Protein AF-A0A443S4Z0-F1 (afdb_monomer_lite)

Sequence (75 aa):
LPYETIFGGVCGLTEKQFREANGYSNTYLGWGGEDDDFYERVKFSKMKIFRKTLKIARYASLKHVKNTKQRNHAK

InterPro domains:
  IPR003859 Beta-1,4-galactosyltransferase [PR02050] (1-22)
  IPR003859 Beta-1,4-galactosyltransferase [PR02050] (23-41)
  IPR003859 Beta-1,4-galactosyltransferase [PTHR19300] (1-72)
  IPR027791 Galactosyltransferase, C-terminal [PF02709] (1-64)
  IPR029044 Nucleotide-diphospho-sugar transferases [G3DSA:3.90.550.10] (1-75)
  IPR029044 Nucleotide-diphospho-sugar transferases [SSF53448] (2-70)

Secondary structure (DSSP, 8-state):
--STT---S-----HHHHHHTT-S-TT--SSSSHHHHHHHHHHHTTPPP----TTT----PPPP----S------

Foldseek 3Di:
DVDDLQQPDDDDDDPVLCVLLVHWDPPDDDDDDGRSSSSVSSVVSVHDDDDDDCVPDDDDDDDDDPPPPPPPPDD

Structure (mmCIF, N/CA/C/O backbone):
data_AF-A0A443S4Z0-F1
#
_entry.id   AF-A0A443S4Z0-F1
#
loop_
_atom_site.group_PDB
_atom_site.id
_atom_site.type_symbol
_atom_site.label_atom_id
_atom_site.label_alt_id
_atom_site.label_comp_id
_atom_site.label_asym_id
_atom_site.label_entity_id
_atom_site.label_seq_id
_atom_site.pdbx_PDB_ins_code
_atom_site.Cartn_x
_atom_site.Cartn_y
_atom_site.Cartn_z
_atom_site.occupancy
_atom_site.B_iso_or_equiv
_atom_site.auth_seq_id
_atom_site.auth_comp_id
_atom_site.auth_asym_id
_atom_site.auth_atom_id
_atom_site.pdbx_PDB_model_num
ATOM 1 N N . LEU A 1 1 ? -7.569 10.491 -8.184 1.00 72.62 1 LEU A N 1
ATOM 2 C CA . LEU A 1 1 ? -6.693 9.304 -8.304 1.00 72.62 1 LEU A CA 1
ATOM 3 C C . LEU A 1 1 ? -7.014 8.625 -9.629 1.00 72.62 1 LEU A C 1
ATOM 5 O O . LEU A 1 1 ? -8.142 8.806 -10.071 1.00 72.62 1 LEU A O 1
ATOM 9 N N . PRO A 1 2 ? -6.068 7.913 -10.265 1.00 79.88 2 PRO A N 1
ATOM 10 C CA . PRO A 1 2 ? -6.299 7.249 -11.552 1.00 79.88 2 PRO A CA 1
ATOM 11 C C . PRO A 1 2 ? -7.449 6.229 -11.519 1.00 79.88 2 PRO A C 1
ATOM 13 O O . PRO A 1 2 ? -8.175 6.109 -12.496 1.00 79.88 2 PRO A O 1
ATOM 16 N N . TYR A 1 3 ? -7.637 5.549 -10.383 1.00 85.75 3 TYR A N 1
ATOM 17 C CA . TYR A 1 3 ? -8.776 4.675 -10.080 1.00 85.75 3 TYR A CA 1
ATOM 18 C C . TYR A 1 3 ? -8.959 4.551 -8.552 1.00 85.75 3 TYR A C 1
ATOM 20 O O . TYR A 1 3 ? -8.099 4.993 -7.786 1.00 85.75 3 TYR A O 1
ATOM 28 N N . GLU A 1 4 ? -10.096 4.023 -8.089 1.00 85.44 4 GLU A N 1
ATOM 29 C CA . GLU A 1 4 ? -10.492 4.042 -6.664 1.00 85.44 4 GLU A CA 1
ATOM 30 C C . GLU A 1 4 ? -9.693 3.080 -5.773 1.00 85.44 4 GLU A C 1
ATOM 32 O O . GLU A 1 4 ? -9.419 3.371 -4.600 1.00 85.44 4 GLU A O 1
ATOM 37 N N . THR A 1 5 ? -9.300 1.936 -6.327 1.00 89.31 5 THR A N 1
ATOM 38 C CA . THR A 1 5 ? -8.576 0.882 -5.608 1.00 89.31 5 THR A CA 1
ATOM 39 C C . THR A 1 5 ? -7.062 1.070 -5.633 1.00 89.31 5 THR A C 1
ATOM 41 O O . THR A 1 5 ? -6.367 0.339 -4.943 1.00 89.31 5 THR A O 1
ATOM 44 N N . ILE A 1 6 ? -6.544 2.101 -6.315 1.00 90.25 6 ILE A N 1
ATOM 45 C CA . ILE A 1 6 ? -5.099 2.307 -6.475 1.00 90.25 6 ILE A CA 1
ATOM 46 C C . ILE A 1 6 ? -4.358 2.298 -5.137 1.00 90.25 6 ILE A C 1
ATOM 48 O O . ILE A 1 6 ? -4.647 3.094 -4.233 1.00 90.25 6 ILE A O 1
ATOM 52 N N . PHE A 1 7 ? -3.396 1.392 -5.014 1.00 92.81 7 PHE A N 1
ATOM 53 C CA . PHE A 1 7 ? -2.620 1.204 -3.789 1.00 92.81 7 PHE A CA 1
ATOM 54 C C . PHE A 1 7 ? -1.105 1.316 -4.007 1.00 92.81 7 PHE A C 1
ATOM 56 O O . PHE A 1 7 ? -0.353 1.384 -3.036 1.00 92.81 7 PHE A O 1
ATOM 63 N N . GLY A 1 8 ? -0.669 1.439 -5.264 1.00 90.62 8 GLY A N 1
ATOM 64 C CA . GLY A 1 8 ? 0.717 1.703 -5.635 1.00 90.62 8 GLY A CA 1
ATOM 65 C C . GLY A 1 8 ? 1.191 3.133 -5.348 1.00 90.62 8 GLY A C 1
ATOM 66 O O . GLY A 1 8 ? 0.423 4.046 -5.025 1.00 90.62 8 GLY A O 1
ATOM 67 N N . GLY A 1 9 ? 2.500 3.344 -5.497 1.00 91.69 9 GLY A N 1
ATOM 68 C CA . GLY A 1 9 ? 3.168 4.622 -5.248 1.00 91.69 9 GLY A CA 1
ATOM 69 C C . GLY A 1 9 ? 3.736 4.716 -3.834 1.00 91.69 9 GLY A C 1
ATOM 70 O O . GLY A 1 9 ? 4.899 4.391 -3.622 1.00 91.69 9 GLY A O 1
ATOM 71 N N . VAL A 1 10 ? 2.940 5.196 -2.874 1.00 92.06 10 VAL A N 1
ATOM 72 C CA . VAL A 1 10 ? 3.352 5.310 -1.464 1.00 92.06 10 VAL A CA 1
ATOM 73 C C . VAL A 1 10 ? 2.205 4.868 -0.561 1.00 92.06 10 VAL A C 1
ATOM 75 O O . VAL A 1 10 ? 1.140 5.486 -0.554 1.00 92.06 10 VAL A O 1
ATOM 78 N N . CYS A 1 11 ? 2.444 3.836 0.246 1.00 93.75 11 CYS A N 1
ATOM 79 C CA . CYS A 1 11 ? 1.544 3.378 1.298 1.00 93.75 11 CYS A CA 1
ATOM 80 C C . CYS A 1 11 ? 2.287 3.319 2.641 1.00 93.75 11 CYS A C 1
ATOM 82 O O . CYS A 1 11 ? 3.516 3.272 2.692 1.00 93.75 11 CYS A O 1
ATOM 84 N N . GLY A 1 12 ? 1.538 3.373 3.742 1.00 94.81 12 GLY A N 1
ATOM 85 C CA . GLY A 1 12 ? 2.085 3.285 5.092 1.00 94.81 12 GLY A CA 1
ATOM 86 C C . GLY A 1 12 ? 1.295 2.275 5.905 1.00 94.81 12 GLY A C 1
ATOM 87 O O . GLY A 1 12 ? 0.073 2.386 5.998 1.00 94.81 12 GLY A O 1
ATOM 88 N N . LEU A 1 13 ? 1.995 1.301 6.482 1.00 96.12 13 LEU A N 1
ATOM 89 C CA . LEU A 1 13 ? 1.425 0.257 7.324 1.00 96.12 13 LEU A CA 1
ATOM 90 C C . LEU A 1 13 ? 2.315 0.053 8.550 1.00 96.12 13 LEU A C 1
ATOM 92 O O . LEU A 1 13 ? 3.536 0.181 8.480 1.00 96.12 13 LEU A O 1
ATOM 96 N N . THR A 1 14 ? 1.698 -0.296 9.672 1.00 97.50 14 THR A N 1
ATOM 97 C CA . THR A 1 14 ? 2.423 -0.850 10.821 1.00 97.50 14 THR A CA 1
ATOM 98 C C . THR A 1 14 ? 2.874 -2.279 10.526 1.00 97.50 14 THR A C 1
ATOM 100 O O . THR A 1 14 ? 2.272 -2.974 9.704 1.00 97.50 14 THR A O 1
ATOM 103 N N . GLU A 1 15 ? 3.882 -2.760 11.254 1.00 97.50 15 GLU A N 1
ATOM 104 C CA . GLU A 1 15 ? 4.341 -4.150 11.146 1.00 97.50 15 GLU A CA 1
ATOM 105 C C . GLU A 1 15 ? 3.190 -5.151 11.344 1.00 97.50 15 GLU A C 1
ATOM 107 O O . GLU A 1 15 ? 3.042 -6.100 10.575 1.00 97.50 15 GLU A O 1
ATOM 112 N N . LYS A 1 16 ? 2.330 -4.907 12.340 1.00 97.81 16 LYS A N 1
ATOM 113 C CA . LYS A 1 16 ? 1.176 -5.764 12.628 1.00 97.81 16 LYS A CA 1
ATOM 114 C C . LYS A 1 16 ? 0.221 -5.849 11.435 1.00 97.81 16 LYS A C 1
ATOM 116 O O . LYS A 1 16 ? -0.166 -6.948 11.060 1.00 97.81 16 LYS A O 1
ATOM 121 N N . GLN A 1 17 ? -0.120 -4.712 10.826 1.00 97.25 17 GLN A N 1
ATOM 122 C CA . GLN A 1 17 ? -1.014 -4.661 9.663 1.00 97.25 17 GLN A CA 1
ATOM 123 C C . GLN A 1 17 ? -0.414 -5.383 8.454 1.00 97.25 17 GLN A C 1
ATOM 125 O O . GLN A 1 17 ? -1.117 -6.102 7.750 1.00 97.25 17 GLN A O 1
ATOM 130 N N . PHE A 1 18 ? 0.895 -5.234 8.237 1.00 97.31 18 PHE A N 1
ATOM 131 C CA . PHE A 1 18 ? 1.587 -5.936 7.161 1.00 97.31 18 PHE A CA 1
ATOM 132 C C . PHE A 1 18 ? 1.552 -7.458 7.357 1.00 97.31 18 PHE A C 1
ATOM 134 O O . PHE A 1 18 ? 1.246 -8.200 6.424 1.00 97.31 18 PHE A O 1
ATOM 141 N N . ARG A 1 19 ? 1.802 -7.928 8.587 1.00 97.25 19 ARG A N 1
ATOM 142 C CA . ARG A 1 19 ? 1.707 -9.354 8.939 1.00 97.25 19 ARG A CA 1
ATOM 143 C C . ARG A 1 19 ? 0.278 -9.886 8.818 1.00 97.25 19 ARG A C 1
ATOM 145 O O . ARG A 1 19 ? 0.092 -10.992 8.327 1.00 97.25 19 ARG A O 1
ATOM 152 N N . GLU A 1 20 ? -0.722 -9.102 9.213 1.00 97.25 20 GLU A N 1
ATOM 153 C CA . GLU A 1 20 ? -2.142 -9.472 9.125 1.00 97.25 20 GLU A CA 1
ATOM 154 C C . GLU A 1 20 ? -2.649 -9.568 7.675 1.00 97.25 20 GLU A C 1
ATOM 156 O O . GLU A 1 20 ? -3.543 -10.360 7.385 1.00 97.25 20 GLU A O 1
ATOM 161 N N . ALA A 1 21 ? -2.046 -8.821 6.744 1.00 96.88 21 ALA A N 1
ATOM 162 C CA . ALA A 1 21 ? -2.267 -8.968 5.300 1.00 96.88 21 ALA A CA 1
ATOM 163 C C . ALA A 1 21 ? -1.460 -10.116 4.659 1.00 96.88 21 ALA A C 1
ATOM 165 O O . ALA A 1 21 ? -1.543 -10.317 3.448 1.00 96.88 21 ALA A O 1
ATOM 166 N N . ASN A 1 22 ? -0.665 -10.855 5.444 1.00 96.94 22 ASN A N 1
ATOM 167 C CA . ASN A 1 22 ? 0.299 -11.841 4.950 1.00 96.94 22 ASN A CA 1
ATOM 168 C C . ASN A 1 22 ? 1.298 -11.256 3.926 1.00 96.94 22 ASN A C 1
ATOM 170 O O . ASN A 1 22 ? 1.698 -11.929 2.976 1.00 96.94 22 ASN A O 1
ATOM 174 N N . GLY A 1 23 ? 1.674 -9.9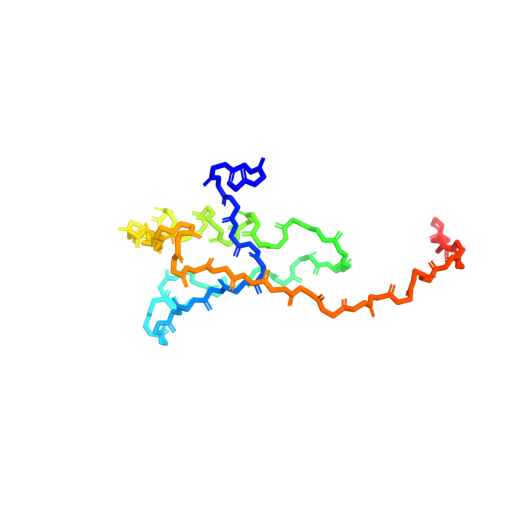85 4.105 1.00 96.19 23 GLY A N 1
ATOM 175 C CA . GLY A 1 23 ? 2.599 -9.268 3.231 1.00 96.19 23 GLY A CA 1
ATOM 176 C C . GLY A 1 23 ? 2.204 -9.231 1.747 1.00 96.19 23 GLY A C 1
ATOM 177 O O . GLY A 1 23 ? 1.070 -9.526 1.363 1.00 96.19 23 GLY A O 1
ATOM 178 N N . TYR A 1 24 ? 3.167 -8.842 0.909 1.00 96.50 24 TYR A N 1
ATOM 179 C CA . TYR A 1 24 ? 3.028 -8.843 -0.548 1.00 96.50 24 TYR A CA 1
ATOM 180 C C . TYR A 1 24 ? 3.134 -10.255 -1.135 1.00 96.50 24 TYR A C 1
ATOM 182 O O . TYR A 1 24 ? 3.782 -11.139 -0.569 1.00 96.50 24 TYR A O 1
ATOM 190 N N . SER A 1 25 ? 2.509 -10.464 -2.296 1.00 95.88 25 SER A N 1
ATOM 191 C CA . SER A 1 25 ? 2.659 -11.712 -3.043 1.00 95.88 25 SER A CA 1
ATOM 192 C C . SER A 1 25 ? 4.035 -11.814 -3.706 1.00 95.88 25 SER A C 1
ATOM 194 O O . SER A 1 25 ? 4.486 -10.892 -4.378 1.00 95.88 25 SER A O 1
ATOM 196 N N . ASN A 1 26 ? 4.657 -12.990 -3.608 1.00 95.94 26 ASN A N 1
ATOM 197 C CA . ASN A 1 26 ? 5.942 -13.293 -4.247 1.00 95.94 26 ASN A CA 1
ATOM 198 C C . ASN A 1 26 ? 5.805 -13.790 -5.702 1.00 95.94 26 ASN A C 1
ATOM 200 O O . ASN A 1 26 ? 6.794 -14.185 -6.312 1.00 95.94 26 ASN A O 1
ATOM 204 N N . THR A 1 27 ? 4.589 -13.829 -6.258 1.00 95.62 27 THR A N 1
ATOM 205 C CA . THR A 1 27 ? 4.329 -14.359 -7.611 1.00 95.62 27 THR A CA 1
ATOM 206 C C . THR A 1 27 ? 4.495 -13.320 -8.717 1.00 95.62 27 THR A C 1
ATOM 208 O O . THR A 1 27 ? 4.592 -13.681 -9.888 1.00 95.62 27 THR A O 1
ATOM 211 N N . TYR A 1 28 ? 4.511 -12.033 -8.369 1.00 93.44 28 TYR A N 1
ATOM 212 C CA . TYR A 1 28 ? 4.644 -10.943 -9.330 1.00 93.44 28 TYR A CA 1
ATOM 213 C C . TYR A 1 28 ? 6.122 -10.675 -9.605 1.00 93.44 28 TYR A C 1
ATOM 215 O O . TYR A 1 28 ? 6.816 -10.008 -8.841 1.00 93.44 28 TYR A O 1
ATOM 223 N N . LEU A 1 29 ? 6.608 -11.216 -10.721 1.00 92.25 29 LEU A N 1
ATOM 224 C CA . LEU A 1 29 ? 7.968 -11.004 -11.208 1.00 92.25 29 LEU A CA 1
ATOM 225 C C . LEU A 1 29 ? 7.923 -10.060 -12.412 1.00 92.25 29 LEU A C 1
ATOM 227 O O . LEU A 1 29 ? 7.640 -10.468 -13.537 1.00 92.25 29 LEU A O 1
ATOM 231 N N . GLY A 1 30 ? 8.184 -8.775 -12.183 1.00 88.69 30 GLY A N 1
ATOM 232 C CA . GLY A 1 30 ? 8.113 -7.746 -13.218 1.00 88.69 30 GLY A CA 1
ATOM 233 C C . GLY A 1 30 ? 7.304 -6.536 -12.774 1.00 88.69 30 GLY A C 1
ATOM 234 O O . GLY A 1 30 ? 7.268 -6.212 -11.596 1.00 88.69 30 GLY A O 1
ATOM 235 N N . TRP A 1 31 ? 6.702 -5.838 -13.737 1.00 86.00 31 TRP A N 1
ATOM 236 C CA . TRP A 1 31 ? 5.920 -4.631 -13.476 1.00 86.00 31 TRP A CA 1
ATOM 237 C C . TRP A 1 31 ? 4.427 -4.925 -13.596 1.00 86.00 31 TRP A C 1
ATOM 239 O O . TRP A 1 31 ? 3.978 -5.321 -14.673 1.00 86.00 31 TRP A O 1
ATOM 249 N N . GLY A 1 32 ? 3.689 -4.644 -12.520 1.00 91.06 32 GLY A N 1
ATOM 250 C CA . GLY A 1 32 ? 2.228 -4.601 -12.489 1.00 91.06 32 GLY A CA 1
ATOM 251 C C . GLY A 1 32 ? 1.569 -5.749 -11.721 1.00 91.06 32 GLY A C 1
ATOM 252 O O . GLY A 1 32 ? 2.036 -6.886 -11.754 1.00 91.06 32 GLY A O 1
ATOM 253 N N . GLY A 1 33 ? 0.455 -5.426 -11.059 1.00 91.62 33 GLY A N 1
ATOM 254 C CA . GLY A 1 33 ? -0.456 -6.367 -10.399 1.00 91.62 33 GLY A CA 1
ATOM 255 C C . GLY A 1 33 ? -0.176 -6.627 -8.915 1.00 91.62 33 GLY A C 1
ATOM 256 O O . GLY A 1 33 ? -1.091 -7.014 -8.196 1.00 91.62 33 GLY A O 1
ATOM 257 N N . GLU A 1 34 ? 1.042 -6.375 -8.434 1.00 96.50 34 GLU A N 1
ATOM 258 C CA . GLU A 1 34 ? 1.427 -6.601 -7.032 1.00 96.50 34 GLU A CA 1
ATOM 259 C C . GLU A 1 34 ? 0.699 -5.665 -6.058 1.00 96.50 34 GLU A C 1
ATOM 261 O O . GLU A 1 34 ? 0.174 -6.112 -5.037 1.00 96.50 34 GLU A O 1
ATOM 266 N N . ASP A 1 35 ? 0.607 -4.384 -6.390 1.00 95.50 35 ASP A N 1
ATOM 267 C CA . ASP A 1 35 ? -0.058 -3.377 -5.573 1.00 95.50 35 ASP A CA 1
ATOM 268 C C . ASP A 1 35 ? -1.591 -3.528 -5.553 1.00 95.50 35 ASP A C 1
ATOM 270 O O . ASP A 1 35 ? -2.218 -3.302 -4.514 1.00 95.50 35 ASP A O 1
ATOM 274 N N . ASP A 1 36 ? -2.200 -3.988 -6.650 1.00 94.75 36 ASP A N 1
ATOM 275 C CA . ASP A 1 36 ? -3.632 -4.315 -6.695 1.00 94.75 36 ASP A CA 1
ATOM 276 C C . ASP A 1 36 ? -3.949 -5.606 -5.904 1.00 94.75 36 ASP A C 1
ATOM 278 O O . ASP A 1 36 ? -4.945 -5.658 -5.179 1.00 94.75 36 ASP A O 1
ATOM 282 N N . ASP A 1 37 ? -3.083 -6.628 -5.960 1.00 96.25 37 ASP A N 1
ATOM 283 C CA . ASP A 1 37 ? -3.191 -7.833 -5.115 1.00 96.25 37 ASP A CA 1
ATOM 284 C C . ASP A 1 37 ? -3.131 -7.471 -3.628 1.00 96.25 37 ASP A C 1
ATOM 286 O O . ASP A 1 37 ? -3.936 -7.939 -2.817 1.00 96.25 37 ASP A O 1
ATOM 290 N N . PHE A 1 38 ? -2.209 -6.579 -3.264 1.00 96.38 38 PHE A N 1
ATOM 291 C CA . PHE A 1 38 ? -2.071 -6.148 -1.883 1.00 96.38 38 PHE A CA 1
ATOM 292 C C . PHE A 1 38 ? -3.261 -5.312 -1.399 1.00 96.38 38 PHE A C 1
ATOM 294 O O . PHE A 1 38 ? -3.673 -5.458 -0.246 1.00 96.38 38 PHE A O 1
ATOM 301 N N . TYR A 1 39 ? -3.878 -4.502 -2.268 1.00 95.81 39 TYR A N 1
ATOM 302 C CA . TYR A 1 39 ? -5.142 -3.829 -1.956 1.00 95.81 39 TYR A CA 1
ATOM 303 C C . TYR A 1 39 ? -6.230 -4.831 -1.546 1.00 95.81 39 TYR A C 1
ATOM 305 O O . TYR A 1 39 ? -6.885 -4.651 -0.511 1.00 95.81 39 TYR A O 1
ATOM 313 N N . GLU A 1 40 ? -6.400 -5.906 -2.320 1.00 96.19 40 GLU A N 1
ATOM 314 C CA . GLU A 1 40 ? -7.389 -6.937 -2.009 1.00 96.19 40 GLU A CA 1
ATOM 315 C C . GLU A 1 40 ? -7.041 -7.665 -0.705 1.00 96.19 40 GLU A C 1
ATOM 317 O O . GLU A 1 40 ? -7.919 -7.835 0.141 1.00 96.19 40 GLU A O 1
ATOM 322 N N . ARG A 1 41 ? -5.767 -8.000 -0.452 1.00 96.62 41 ARG A N 1
ATOM 323 C CA . ARG A 1 41 ? -5.336 -8.590 0.834 1.00 96.62 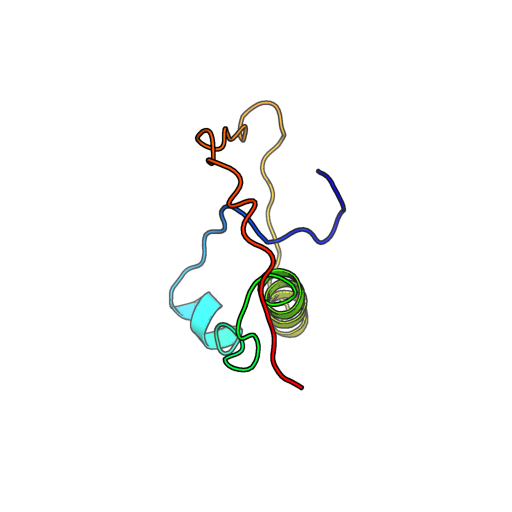41 ARG A CA 1
ATOM 324 C C . ARG A 1 41 ? -5.696 -7.711 2.027 1.00 96.62 41 ARG A C 1
ATOM 326 O O . ARG A 1 41 ? -6.281 -8.196 2.991 1.00 96.62 41 ARG A O 1
ATOM 333 N N . VAL A 1 42 ? -5.414 -6.410 1.950 1.00 95.88 42 VAL A N 1
ATOM 334 C CA . VAL A 1 42 ? -5.749 -5.452 3.016 1.00 95.88 42 VAL A CA 1
ATOM 335 C C . VAL A 1 42 ? -7.261 -5.413 3.271 1.00 95.88 42 VAL A C 1
ATOM 337 O O . VAL A 1 42 ? -7.701 -5.386 4.426 1.00 95.88 42 VAL A O 1
ATOM 340 N N . LYS A 1 43 ? -8.064 -5.458 2.204 1.00 94.81 43 LYS A N 1
ATOM 341 C CA . LYS A 1 43 ? -9.528 -5.507 2.274 1.00 94.81 43 LYS A CA 1
ATOM 342 C C . LYS A 1 43 ? -10.034 -6.822 2.881 1.00 94.81 43 LYS A C 1
ATOM 344 O O . LYS A 1 43 ? -10.921 -6.785 3.736 1.00 94.81 43 LYS A O 1
ATOM 349 N N . PHE A 1 44 ? -9.452 -7.964 2.509 1.00 95.94 44 PHE A N 1
ATOM 350 C CA . PHE A 1 44 ? -9.776 -9.278 3.081 1.00 95.94 44 PHE A CA 1
ATOM 351 C C . PHE A 1 44 ? -9.411 -9.381 4.566 1.00 95.94 44 PHE A C 1
ATOM 353 O O . PHE A 1 44 ? -10.176 -9.958 5.340 1.00 95.94 44 PHE A O 1
ATOM 360 N N . SER A 1 45 ? -8.330 -8.727 4.995 1.00 95.31 45 SER A N 1
ATOM 361 C CA . SER A 1 45 ? -7.959 -8.576 6.410 1.00 95.31 45 SER A CA 1
ATOM 362 C C . SER A 1 45 ? -8.841 -7.575 7.176 1.00 95.31 45 SER A C 1
ATOM 364 O O . SER A 1 45 ? -8.541 -7.232 8.315 1.00 95.31 45 SER A O 1
ATOM 366 N N . LYS A 1 46 ? -9.940 -7.085 6.576 1.00 94.62 46 LYS A N 1
ATOM 367 C CA . LYS A 1 46 ? -10.917 -6.155 7.180 1.00 94.62 46 LYS A CA 1
ATOM 368 C C . LYS A 1 46 ? -10.304 -4.836 7.670 1.00 94.62 46 LYS A C 1
ATOM 370 O O . LYS A 1 46 ? -10.881 -4.150 8.519 1.00 94.62 46 LYS A O 1
ATOM 375 N N . MET A 1 47 ? -9.154 -4.452 7.122 1.00 95.25 47 MET A N 1
ATOM 376 C CA . MET A 1 47 ? -8.497 -3.194 7.450 1.00 95.25 47 MET A CA 1
ATOM 377 C C . MET A 1 47 ? -9.116 -2.034 6.665 1.00 95.25 47 MET A C 1
ATOM 379 O O . MET A 1 47 ? -9.562 -2.179 5.527 1.00 95.25 47 MET A O 1
ATOM 383 N N . LYS A 1 48 ? -9.136 -0.845 7.276 1.00 92.94 48 LYS A N 1
ATOM 384 C CA . LYS A 1 48 ? -9.622 0.375 6.621 1.00 92.94 48 LYS A CA 1
ATOM 385 C C . LYS A 1 48 ? -8.474 1.105 5.942 1.00 92.94 48 LYS A C 1
ATOM 387 O O . LYS A 1 48 ? -7.488 1.459 6.584 1.00 92.94 48 LYS A O 1
ATOM 392 N N . ILE A 1 49 ? -8.651 1.400 4.661 1.00 93.12 49 ILE A N 1
ATOM 393 C CA . ILE A 1 49 ? -7.709 2.203 3.886 1.00 93.12 49 ILE A CA 1
ATOM 394 C C . ILE A 1 49 ? -8.065 3.675 4.066 1.00 93.12 49 ILE A C 1
ATOM 396 O O . ILE A 1 49 ? -9.177 4.106 3.762 1.00 93.12 49 ILE A O 1
ATOM 400 N N . PHE A 1 50 ? -7.107 4.455 4.558 1.00 93.25 50 PHE A N 1
ATOM 401 C CA . PHE A 1 50 ? -7.2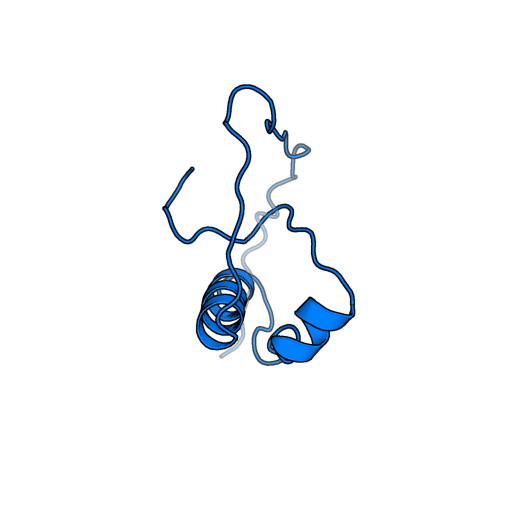70 5.886 4.759 1.00 93.25 50 PHE A CA 1
ATOM 402 C C . PHE A 1 50 ? -6.461 6.668 3.723 1.00 93.25 50 PHE A C 1
ATOM 404 O O . PHE A 1 50 ? -5.257 6.466 3.581 1.00 93.25 50 PHE A O 1
ATOM 411 N N . ARG A 1 51 ? -7.119 7.592 3.014 1.00 92.38 51 ARG A N 1
ATOM 412 C CA . ARG A 1 51 ? -6.487 8.453 2.006 1.00 92.38 51 ARG A CA 1
ATOM 413 C C . ARG A 1 51 ? -6.692 9.920 2.369 1.00 92.38 51 ARG A C 1
ATOM 415 O O . ARG A 1 51 ? -7.813 10.365 2.608 1.00 92.38 51 ARG A O 1
ATOM 422 N N . LYS A 1 52 ? -5.595 10.678 2.425 1.00 91.25 52 LYS A N 1
ATOM 423 C CA . LYS A 1 52 ? -5.629 12.133 2.627 1.00 91.25 52 LYS A CA 1
ATOM 424 C C . LYS A 1 52 ? -6.122 12.831 1.355 1.00 91.25 52 LYS A C 1
ATOM 426 O O . LYS A 1 52 ? -6.002 12.307 0.250 1.00 91.25 52 LYS A O 1
ATOM 431 N N . THR A 1 53 ? -6.674 14.033 1.509 1.00 90.06 53 THR A N 1
ATOM 432 C CA . THR A 1 53 ? -7.189 14.805 0.373 1.00 90.06 53 THR A CA 1
ATOM 433 C C . THR A 1 53 ? -6.054 15.258 -0.550 1.00 90.06 53 THR A C 1
ATOM 435 O O . THR A 1 53 ? -4.929 15.517 -0.110 1.00 90.06 53 THR A O 1
ATOM 438 N N . LEU A 1 54 ? -6.366 15.440 -1.835 1.00 87.50 54 LEU A N 1
ATOM 439 C CA . LEU A 1 54 ? -5.399 15.883 -2.848 1.00 87.50 54 LEU A CA 1
ATOM 440 C C . LEU A 1 54 ? -4.847 17.299 -2.606 1.00 87.50 54 LEU A C 1
ATOM 442 O O . LEU A 1 54 ? -3.897 17.699 -3.268 1.00 87.50 54 LEU A O 1
ATOM 446 N N . LYS A 1 55 ? -5.410 18.069 -1.665 1.00 90.81 55 LYS A N 1
ATOM 447 C CA . LYS A 1 55 ? -4.884 19.393 -1.297 1.00 90.81 55 LYS A CA 1
ATOM 448 C C . LYS A 1 55 ? -3.567 19.289 -0.517 1.00 90.81 55 LYS A C 1
ATOM 450 O O . LYS A 1 55 ? -2.705 20.149 -0.669 1.00 90.81 55 LYS A O 1
ATOM 455 N N . ILE A 1 56 ? -3.410 18.228 0.278 1.00 92.50 56 ILE A N 1
ATOM 456 C CA . ILE A 1 56 ? -2.272 18.030 1.192 1.00 92.50 56 ILE A CA 1
ATOM 457 C C . ILE A 1 56 ? -1.358 16.869 0.782 1.00 92.50 56 ILE A C 1
ATOM 459 O O . ILE A 1 56 ? -0.159 16.939 1.012 1.00 92.50 56 ILE A O 1
ATOM 463 N N . ALA A 1 57 ? -1.893 15.825 0.146 1.00 90.62 57 ALA A N 1
ATOM 464 C CA . ALA A 1 57 ? -1.146 14.615 -0.204 1.00 90.62 57 ALA A CA 1
ATOM 465 C C . ALA A 1 57 ? -0.824 14.565 -1.704 1.00 90.62 57 ALA A C 1
ATOM 467 O O . ALA A 1 57 ? -1.324 13.713 -2.439 1.00 90.62 57 ALA A O 1
ATOM 468 N N . ARG A 1 58 ? -0.027 15.532 -2.169 1.00 91.62 58 ARG A N 1
ATOM 469 C CA . ARG A 1 58 ? 0.468 15.588 -3.553 1.00 91.62 58 ARG A CA 1
ATOM 470 C C . ARG A 1 58 ? 1.872 15.006 -3.610 1.00 91.62 58 ARG A C 1
ATOM 472 O O . ARG A 1 58 ? 2.721 15.382 -2.810 1.00 91.62 58 ARG A O 1
ATOM 479 N N . TYR A 1 59 ? 2.108 14.141 -4.586 1.00 90.06 59 TYR A N 1
ATOM 480 C CA . TYR A 1 59 ? 3.396 13.500 -4.823 1.00 90.06 59 TYR A CA 1
ATOM 481 C C . TYR A 1 59 ? 3.872 13.828 -6.235 1.00 90.06 59 TYR A C 1
ATOM 483 O O . TYR A 1 59 ? 3.059 13.976 -7.149 1.00 90.06 59 TYR A O 1
ATOM 491 N N . ALA A 1 60 ? 5.186 13.940 -6.404 1.00 90.75 60 ALA A N 1
ATOM 492 C CA . ALA A 1 60 ? 5.825 14.098 -7.700 1.00 90.75 60 ALA A CA 1
ATOM 493 C C . ALA A 1 60 ? 6.807 12.945 -7.903 1.00 90.75 60 ALA A C 1
ATOM 495 O O . ALA A 1 60 ? 7.665 12.700 -7.056 1.00 90.75 60 ALA A O 1
ATOM 496 N N . SER A 1 61 ? 6.682 12.244 -9.026 1.00 89.00 61 SER A N 1
ATOM 497 C CA . SER A 1 61 ? 7.678 11.263 -9.445 1.00 89.00 61 SER A CA 1
ATOM 498 C C . SER A 1 61 ? 8.878 11.983 -10.047 1.00 89.00 61 SER A C 1
ATOM 500 O O . SER A 1 61 ? 8.730 12.969 -10.775 1.00 89.00 61 SER A O 1
ATOM 502 N N . LEU A 1 62 ? 10.076 11.472 -9.776 1.00 9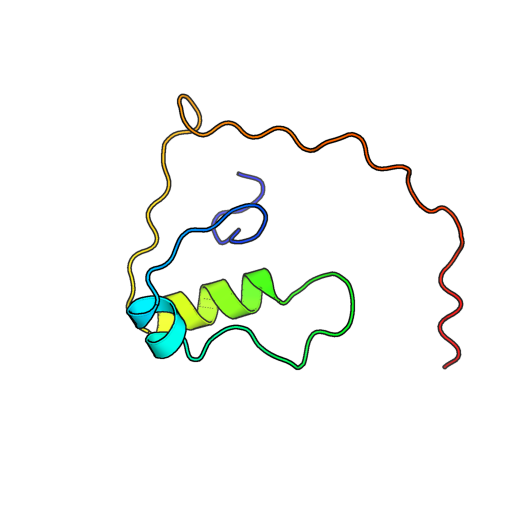0.56 62 LEU A N 1
ATOM 503 C CA . LEU A 1 62 ? 11.267 11.909 -10.494 1.00 90.56 62 LEU A CA 1
ATOM 504 C C . LEU A 1 62 ? 11.140 11.540 -11.976 1.00 90.56 62 LEU A C 1
ATOM 506 O O . LEU A 1 62 ? 10.444 10.594 -12.350 1.00 90.56 62 LEU A O 1
ATOM 510 N N . LYS A 1 63 ? 11.815 12.296 -12.844 1.00 89.19 63 LYS A N 1
ATOM 511 C CA . LYS A 1 63 ? 11.823 11.986 -14.275 1.00 89.19 63 LYS A CA 1
ATOM 512 C C . LYS A 1 63 ? 12.508 10.637 -14.491 1.00 89.19 63 LYS A C 1
ATOM 514 O O . LYS A 1 63 ? 13.693 10.490 -14.205 1.00 89.19 63 LYS A O 1
ATOM 519 N N . HIS A 1 64 ? 11.771 9.676 -15.034 1.00 79.50 64 HIS A N 1
ATOM 520 C CA . HIS A 1 64 ? 12.324 8.390 -15.437 1.00 79.50 64 HIS A CA 1
ATOM 521 C C . HIS A 1 64 ? 12.773 8.452 -16.897 1.00 79.50 64 HIS A C 1
ATOM 523 O O . HIS A 1 64 ? 12.001 8.840 -17.779 1.00 79.50 64 HIS A O 1
ATOM 529 N N . VAL A 1 65 ? 14.011 8.034 -17.168 1.00 84.06 65 VAL A N 1
ATOM 530 C CA . VAL A 1 65 ? 14.447 7.751 -18.538 1.00 84.06 65 VAL A CA 1
ATOM 531 C C . VAL A 1 65 ? 13.683 6.512 -18.991 1.00 84.06 65 VAL A C 1
ATOM 533 O O . VAL A 1 65 ? 13.838 5.436 -18.413 1.00 84.06 65 VAL A O 1
ATOM 536 N N . LYS A 1 66 ? 12.817 6.659 -19.997 1.00 75.31 66 LYS A N 1
ATOM 537 C CA . LYS A 1 66 ? 12.114 5.514 -20.578 1.00 75.31 66 LYS A CA 1
ATOM 538 C C . LYS A 1 66 ? 13.159 4.589 -21.190 1.00 75.31 66 LYS A C 1
ATOM 540 O O . LYS A 1 66 ? 13.831 4.970 -22.144 1.00 75.31 66 LYS A O 1
ATOM 545 N N . ASN A 1 67 ? 13.301 3.385 -20.644 1.00 66.88 67 ASN A N 1
ATOM 546 C CA . ASN A 1 67 ? 14.137 2.372 -21.266 1.00 66.88 67 ASN A CA 1
ATOM 547 C C . ASN A 1 67 ? 13.408 1.869 -22.521 1.00 66.88 67 ASN A C 1
ATOM 549 O O . ASN A 1 67 ? 12.474 1.080 -22.433 1.00 66.88 67 ASN A O 1
ATOM 553 N N . THR A 1 68 ? 13.789 2.393 -23.685 1.00 68.19 68 THR A N 1
ATOM 554 C CA . THR A 1 68 ? 13.211 2.058 -24.998 1.00 68.19 68 THR A CA 1
ATOM 555 C C . THR A 1 68 ? 13.699 0.723 -25.555 1.00 68.19 68 THR A C 1
ATOM 557 O O . THR A 1 68 ? 13.241 0.309 -26.619 1.00 68.19 68 THR A O 1
ATOM 560 N N . LYS A 1 69 ? 14.608 0.020 -24.865 1.00 60.16 69 LYS A N 1
ATOM 561 C CA . LYS A 1 69 ? 15.028 -1.320 -25.281 1.00 60.16 69 LYS A CA 1
ATOM 562 C C . LYS A 1 69 ? 13.846 -2.280 -25.135 1.00 60.16 69 LYS A C 1
ATOM 564 O O . LYS A 1 69 ? 13.374 -2.519 -24.023 1.00 60.16 69 LYS A O 1
ATOM 569 N N . GLN A 1 70 ? 13.367 -2.815 -26.260 1.00 57.66 70 GLN A N 1
ATOM 570 C CA . GLN A 1 70 ? 12.344 -3.858 -26.269 1.00 57.66 70 GLN A CA 1
ATOM 571 C C . GLN A 1 70 ? 12.815 -5.021 -25.390 1.00 57.66 70 GLN A C 1
ATOM 573 O O . GLN A 1 70 ? 13.936 -5.514 -25.534 1.00 57.66 70 GLN A O 1
ATOM 578 N N . ARG A 1 71 ? 11.973 -5.441 -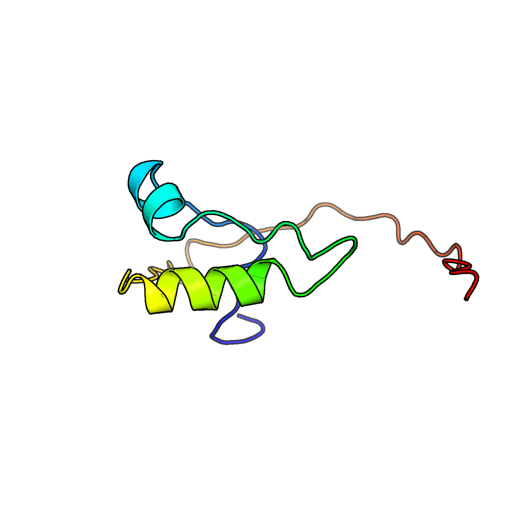24.444 1.00 58.19 71 ARG A N 1
ATOM 579 C CA . ARG A 1 71 ? 12.249 -6.623 -23.630 1.00 58.19 71 ARG A CA 1
ATOM 580 C C . ARG A 1 71 ? 12.028 -7.845 -24.520 1.00 58.19 71 ARG A C 1
ATOM 582 O O . ARG A 1 71 ? 10.887 -8.267 -24.687 1.00 58.19 71 ARG A O 1
ATOM 589 N N . ASN A 1 72 ? 13.105 -8.396 -25.074 1.00 52.03 72 ASN A N 1
ATOM 590 C CA . ASN A 1 72 ? 13.101 -9.714 -25.705 1.00 52.03 72 ASN A CA 1
ATOM 591 C C . ASN A 1 72 ? 12.798 -10.764 -24.625 1.00 52.03 72 ASN A C 1
ATOM 593 O O . ASN A 1 72 ? 13.711 -11.320 -24.022 1.00 52.03 72 ASN A O 1
ATOM 597 N N . HIS A 1 73 ? 11.520 -10.997 -24.331 1.00 55.56 73 HIS A N 1
ATOM 598 C CA . HIS A 1 73 ? 11.118 -12.194 -23.605 1.00 55.56 73 HIS A CA 1
ATOM 599 C C . HIS A 1 73 ? 11.168 -13.329 -24.626 1.00 55.56 73 HIS A C 1
ATOM 601 O O . HIS A 1 73 ? 10.305 -13.418 -25.500 1.00 55.56 73 HIS A O 1
ATOM 607 N N . ALA A 1 74 ? 12.232 -14.131 -24.576 1.00 46.12 74 ALA A N 1
ATOM 608 C CA . ALA A 1 74 ? 12.228 -15.429 -25.232 1.00 46.12 74 ALA A CA 1
ATOM 609 C C . ALA A 1 74 ? 11.067 -16.240 -24.636 1.00 46.12 74 ALA A C 1
ATOM 611 O O . ALA A 1 74 ? 10.907 -16.268 -23.414 1.00 46.12 74 ALA A O 1
ATOM 612 N N . LYS A 1 75 ? 10.225 -16.773 -25.5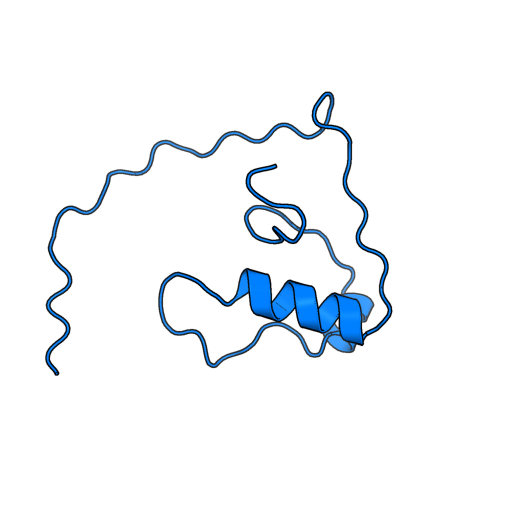26 1.00 39.12 75 LYS A N 1
ATOM 613 C CA . LYS A 1 75 ? 9.114 -17.671 -25.198 1.00 39.12 75 LYS A CA 1
ATOM 614 C C . LYS A 1 75 ? 9.611 -18.939 -24.519 1.00 39.12 75 LYS A C 1
ATOM 616 O O . LYS A 1 75 ? 10.714 -19.392 -24.896 1.00 39.12 75 LYS A O 1
#

Radius of gyration: 15.47 Å; chains: 1; bounding box: 26×37×39 Å

pLDDT: mean 87.9, std 13.1, range [39.12, 97.81]

Organism: NCBI:txid299467